Protein AF-A0A0E3ZVC6-F1 (afdb_monomer_lite)

Organism: NCBI:txid1379870

Radius of gyration: 13.77 Å; chains: 1; bounding box: 24×42×35 Å

Structure (mmCIF, N/CA/C/O backbone):
data_AF-A0A0E3ZVC6-F1
#
_entry.id   AF-A0A0E3ZVC6-F1
#
loop_
_atom_site.group_PDB
_atom_site.id
_atom_site.type_symbol
_atom_site.label_atom_id
_atom_site.label_alt_id
_atom_site.label_comp_id
_atom_site.label_asym_id
_atom_site.label_entity_id
_atom_site.label_seq_id
_atom_site.pdbx_PDB_ins_code
_atom_site.Cartn_x
_atom_site.Cartn_y
_atom_site.Cartn_z
_atom_site.occupancy
_atom_site.B_iso_or_equiv
_atom_site.auth_seq_id
_atom_site.auth_comp_id
_atom_site.auth_asym_id
_atom_site.auth_atom_id
_atom_site.pdbx_PDB_model_num
ATOM 1 N N . MET A 1 1 ? 9.663 23.847 18.662 1.00 40.56 1 MET A N 1
ATOM 2 C CA . MET A 1 1 ? 10.330 22.532 18.770 1.00 40.56 1 MET A CA 1
ATOM 3 C C . MET A 1 1 ? 9.262 21.479 18.545 1.00 40.56 1 MET A C 1
ATOM 5 O O . MET A 1 1 ? 8.154 21.659 19.031 1.00 40.56 1 MET A O 1
ATOM 9 N N . ILE A 1 2 ? 9.559 20.515 17.679 1.00 45.47 2 ILE A N 1
ATOM 10 C CA . ILE A 1 2 ? 8.619 19.610 17.009 1.00 45.47 2 ILE A CA 1
ATOM 11 C C . ILE A 1 2 ? 8.240 18.493 17.987 1.00 45.47 2 ILE A C 1
ATOM 13 O O . ILE A 1 2 ? 9.129 17.802 18.474 1.00 45.47 2 ILE A O 1
ATOM 17 N N . ALA A 1 3 ? 6.951 18.347 18.301 1.00 43.91 3 ALA A N 1
ATOM 18 C CA . ALA A 1 3 ? 6.450 17.156 18.975 1.00 43.91 3 ALA A CA 1
ATOM 19 C C . ALA A 1 3 ? 6.176 16.089 17.911 1.00 43.91 3 ALA A C 1
ATOM 21 O O . ALA A 1 3 ? 5.339 16.259 17.026 1.00 43.91 3 ALA A O 1
ATOM 22 N N . ASP A 1 4 ? 6.978 15.041 18.009 1.00 52.38 4 ASP A N 1
ATOM 23 C CA . ASP A 1 4 ? 6.977 13.793 17.267 1.00 52.38 4 ASP A CA 1
ATOM 24 C C . ASP A 1 4 ? 5.585 13.132 17.328 1.00 52.38 4 ASP A C 1
ATOM 26 O O . ASP A 1 4 ? 5.147 12.659 18.375 1.00 52.38 4 ASP A O 1
ATOM 30 N N . HIS A 1 5 ? 4.845 13.163 16.217 1.00 41.28 5 HIS A N 1
ATOM 31 C CA . HIS A 1 5 ? 3.616 12.390 16.025 1.00 41.28 5 HIS A CA 1
ATOM 32 C C . HIS A 1 5 ? 3.957 11.162 15.170 1.00 41.28 5 HIS A C 1
ATOM 34 O O . HIS A 1 5 ? 3.666 11.099 13.976 1.00 41.28 5 HIS A O 1
ATOM 40 N N . ALA A 1 6 ? 4.586 10.166 15.784 1.00 45.91 6 ALA A N 1
ATOM 41 C CA . ALA A 1 6 ? 4.370 8.780 15.385 1.00 45.91 6 ALA A CA 1
ATOM 42 C C . ALA A 1 6 ? 2.860 8.482 15.561 1.00 45.91 6 ALA A C 1
ATOM 44 O O . ALA A 1 6 ? 2.280 8.849 16.574 1.00 45.91 6 ALA A O 1
ATOM 45 N N . THR A 1 7 ? 2.092 7.854 14.677 1.00 48.22 7 THR A N 1
ATOM 46 C CA . THR A 1 7 ? 2.361 7.127 13.444 1.00 48.22 7 THR A CA 1
ATOM 47 C C . THR A 1 7 ? 0.990 6.878 12.828 1.00 48.22 7 THR A C 1
ATOM 49 O O . THR A 1 7 ? 0.168 6.199 13.430 1.00 48.22 7 THR A O 1
ATOM 52 N N . GLN A 1 8 ? 0.740 7.401 11.634 1.00 42.16 8 GLN A N 1
ATOM 53 C CA . GLN A 1 8 ? -0.239 6.844 10.699 1.00 42.16 8 GLN A CA 1
ATOM 54 C C . GLN A 1 8 ? 0.203 7.281 9.307 1.00 42.16 8 GLN A C 1
ATOM 56 O O . GLN A 1 8 ? -0.382 8.154 8.670 1.00 42.16 8 GLN A O 1
ATOM 61 N N . LYS A 1 9 ? 1.305 6.691 8.832 1.00 44.84 9 LYS A N 1
ATOM 62 C CA . LYS A 1 9 ? 1.630 6.741 7.411 1.00 44.84 9 LYS A CA 1
ATOM 63 C C . LYS A 1 9 ? 0.635 5.808 6.721 1.00 44.84 9 LYS A C 1
ATOM 65 O O . LYS A 1 9 ? 0.958 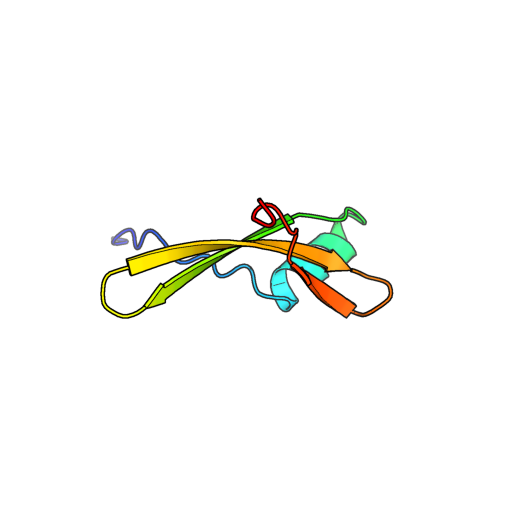4.671 6.412 1.00 44.84 9 LYS A O 1
ATOM 70 N N . ILE A 1 10 ? -0.607 6.265 6.547 1.00 48.72 10 ILE A N 1
ATOM 71 C CA . ILE A 1 10 ? -1.501 5.682 5.550 1.00 48.72 10 ILE A CA 1
ATOM 72 C C . ILE A 1 10 ? -0.834 6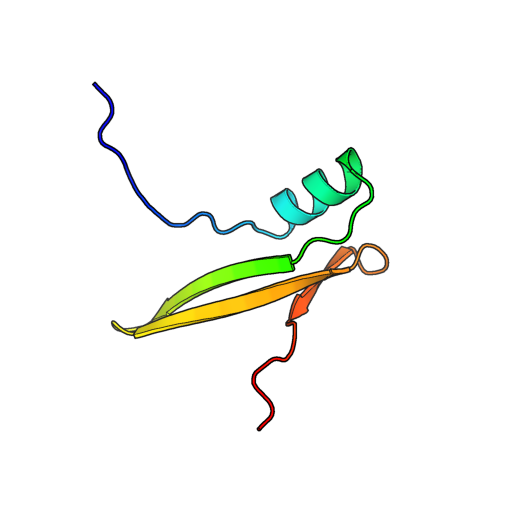.044 4.228 1.00 48.72 10 ILE A C 1
ATOM 74 O O . ILE A 1 10 ? -1.065 7.118 3.675 1.00 48.72 10 ILE A O 1
ATOM 78 N N . ILE A 1 11 ? 0.095 5.200 3.781 1.00 57.97 11 ILE A N 1
ATOM 79 C CA . ILE A 1 11 ? 0.620 5.244 2.423 1.00 57.97 11 ILE A CA 1
ATOM 80 C C . ILE A 1 11 ? -0.603 4.898 1.567 1.00 57.97 11 ILE A C 1
ATOM 82 O O . ILE A 1 11 ? -0.961 3.745 1.394 1.00 57.97 11 ILE A O 1
ATOM 86 N N . GLY A 1 12 ? -1.386 5.905 1.191 1.00 64.56 12 GLY A N 1
ATOM 87 C CA . GLY A 1 12 ? -2.571 5.702 0.368 1.00 64.56 12 GLY A CA 1
ATOM 88 C C . GLY A 1 12 ? -2.173 5.313 -1.054 1.00 64.56 12 GLY A C 1
ATOM 89 O O . GLY A 1 12 ? -0.997 5.366 -1.420 1.00 64.56 12 GLY A O 1
ATOM 90 N N . LEU A 1 13 ? -3.171 5.015 -1.890 1.00 69.38 13 LEU A N 1
ATOM 91 C CA . LEU A 1 13 ? -2.990 4.754 -3.325 1.00 69.38 13 LEU A CA 1
ATOM 92 C C . LEU A 1 13 ? -2.108 5.821 -4.004 1.00 69.38 13 LEU A C 1
ATOM 94 O O . LEU A 1 13 ? -1.247 5.483 -4.803 1.00 69.38 13 LEU A O 1
ATOM 98 N N . ASN A 1 14 ? -2.262 7.096 -3.628 1.00 72.75 14 ASN A N 1
ATOM 99 C CA . ASN A 1 14 ? -1.470 8.201 -4.179 1.00 72.75 14 ASN A CA 1
ATOM 100 C C . ASN A 1 14 ? 0.037 8.095 -3.891 1.00 72.75 14 ASN A C 1
ATOM 102 O O . ASN A 1 14 ? 0.846 8.419 -4.755 1.00 72.75 14 ASN A O 1
ATOM 106 N N . ASP A 1 15 ? 0.422 7.655 -2.691 1.00 75.19 15 ASP A N 1
ATOM 107 C CA . ASP A 1 15 ? 1.833 7.545 -2.302 1.00 75.19 15 ASP A CA 1
ATOM 108 C C . ASP A 1 15 ? 2.453 6.298 -2.953 1.00 75.19 15 ASP A C 1
ATOM 110 O O . ASP A 1 15 ? 3.543 6.358 -3.516 1.00 75.19 15 ASP A O 1
ATOM 114 N N . ALA A 1 16 ? 1.693 5.198 -2.996 1.00 76.00 16 ALA A N 1
ATOM 115 C CA . ALA A 1 16 ? 2.085 3.971 -3.681 1.00 76.00 16 ALA A CA 1
ATOM 116 C C . ALA A 1 16 ? 2.259 4.173 -5.196 1.00 76.00 16 ALA A C 1
ATOM 118 O O . ALA A 1 16 ? 3.274 3.762 -5.761 1.00 76.00 16 ALA A O 1
ATOM 119 N N . ARG A 1 17 ? 1.317 4.883 -5.833 1.00 80.19 17 ARG A N 1
ATOM 120 C CA . ARG A 1 17 ? 1.404 5.268 -7.242 1.00 80.19 17 ARG A CA 1
ATOM 121 C C . ARG A 1 17 ? 2.617 6.147 -7.493 1.00 80.19 17 ARG A C 1
ATOM 123 O O . ARG A 1 17 ? 3.396 5.850 -8.388 1.00 80.19 17 ARG A O 1
ATOM 130 N N . ARG A 1 18 ? 2.813 7.200 -6.696 1.00 81.31 18 ARG A N 1
ATOM 131 C CA . ARG A 1 18 ? 3.950 8.112 -6.854 1.00 81.31 18 ARG A CA 1
ATOM 132 C C . ARG A 1 18 ? 5.285 7.370 -6.777 1.00 81.31 18 ARG A C 1
ATOM 134 O O . ARG A 1 18 ? 6.136 7.555 -7.641 1.00 81.31 18 ARG A O 1
ATOM 141 N N . VAL A 1 19 ? 5.451 6.499 -5.783 1.00 77.81 19 VAL A N 1
ATOM 142 C CA . VAL A 1 19 ? 6.666 5.687 -5.645 1.00 77.81 19 VAL A CA 1
ATOM 143 C C . VAL A 1 19 ? 6.845 4.766 -6.851 1.00 77.81 19 VAL A C 1
ATOM 145 O O . VAL A 1 19 ? 7.943 4.715 -7.397 1.00 77.81 19 VAL A O 1
ATOM 148 N N . TYR A 1 20 ? 5.782 4.103 -7.319 1.00 80.44 20 TYR A N 1
ATOM 149 C CA . TYR A 1 20 ? 5.842 3.308 -8.546 1.00 80.44 20 TYR A CA 1
ATOM 150 C C . TYR A 1 20 ? 6.219 4.160 -9.766 1.00 80.44 20 TYR A C 1
ATOM 152 O O . TYR A 1 20 ? 7.019 3.739 -10.595 1.00 80.44 20 TYR A O 1
ATOM 160 N N . GLU A 1 21 ? 5.684 5.372 -9.898 1.00 83.31 21 GLU A N 1
ATOM 161 C CA . GLU A 1 21 ? 6.013 6.263 -11.009 1.00 83.31 21 GLU A CA 1
ATOM 162 C C . GLU A 1 21 ? 7.494 6.677 -10.993 1.00 83.31 21 GLU A C 1
ATOM 164 O O . GLU A 1 21 ? 8.107 6.687 -12.066 1.00 83.31 21 GLU A O 1
ATOM 169 N N . GLU A 1 22 ? 8.059 6.943 -9.806 1.00 86.75 22 GLU A N 1
ATOM 170 C CA . GLU A 1 22 ? 9.449 7.370 -9.586 1.00 86.75 22 GLU A CA 1
ATOM 171 C C . GLU A 1 22 ? 10.467 6.220 -9.695 1.00 86.75 22 GLU A C 1
ATOM 173 O O . GLU A 1 22 ? 11.518 6.398 -10.311 1.00 86.75 22 GLU A O 1
ATOM 178 N N . THR A 1 23 ? 10.180 5.043 -9.127 1.00 84.44 23 THR A N 1
ATOM 179 C CA . THR A 1 23 ? 11.146 3.927 -9.064 1.00 84.44 23 THR A CA 1
ATOM 180 C C . THR A 1 23 ? 10.846 2.788 -10.034 1.00 84.44 23 THR A C 1
ATOM 182 O O . THR A 1 23 ? 11.721 1.962 -10.282 1.00 84.44 23 THR A O 1
ATOM 185 N N . LYS A 1 24 ? 9.634 2.737 -10.605 1.00 80.94 24 LYS A N 1
ATOM 186 C CA . LYS A 1 24 ? 9.106 1.604 -11.393 1.00 80.94 24 LYS A CA 1
ATOM 187 C C . LYS A 1 24 ? 9.064 0.282 -10.622 1.00 80.94 24 LYS A C 1
ATOM 189 O O . LYS A 1 24 ? 8.978 -0.783 -11.229 1.00 80.94 24 LYS A O 1
ATOM 194 N N . GLU A 1 25 ? 9.075 0.340 -9.291 1.00 77.94 25 GLU A N 1
ATOM 195 C CA . GLU A 1 25 ? 9.001 -0.836 -8.426 1.00 77.94 25 GLU A CA 1
ATOM 196 C C . GLU A 1 25 ? 7.606 -0.991 -7.823 1.00 77.94 25 GLU A C 1
ATOM 198 O O . GLU A 1 25 ? 7.027 -0.044 -7.288 1.00 77.94 25 GLU A O 1
ATOM 203 N N . ILE A 1 26 ? 7.076 -2.214 -7.861 1.00 69.81 26 ILE A N 1
ATOM 204 C CA . ILE A 1 26 ? 5.852 -2.564 -7.141 1.00 69.81 26 ILE A CA 1
ATOM 205 C C . ILE A 1 26 ? 6.199 -2.668 -5.655 1.00 69.81 26 ILE A C 1
ATOM 207 O O . ILE A 1 26 ? 6.943 -3.564 -5.254 1.00 69.81 26 ILE A O 1
ATOM 211 N N . LYS A 1 27 ? 5.660 -1.760 -4.835 1.00 69.69 27 LYS A N 1
ATOM 212 C CA . LYS A 1 27 ? 5.816 -1.808 -3.377 1.00 69.69 27 LYS A CA 1
ATOM 213 C C . LYS A 1 27 ? 4.545 -2.269 -2.683 1.00 69.69 27 LYS A C 1
ATOM 215 O O . LYS A 1 27 ? 3.427 -1.973 -3.112 1.00 69.69 27 LYS A O 1
ATOM 220 N N . THR A 1 28 ? 4.757 -2.989 -1.590 1.00 77.88 28 THR A N 1
ATOM 221 C CA . THR A 1 28 ? 3.731 -3.291 -0.605 1.00 77.88 28 THR A CA 1
ATOM 222 C C . THR A 1 28 ? 3.544 -2.107 0.335 1.00 77.88 28 THR A C 1
ATOM 224 O O . THR A 1 28 ? 4.448 -1.311 0.594 1.00 77.88 28 THR A O 1
ATOM 227 N N . VAL A 1 29 ? 2.313 -1.966 0.791 1.00 75.88 29 VAL A N 1
ATOM 228 C CA . VAL A 1 29 ? 1.758 -0.805 1.456 1.00 75.88 29 VA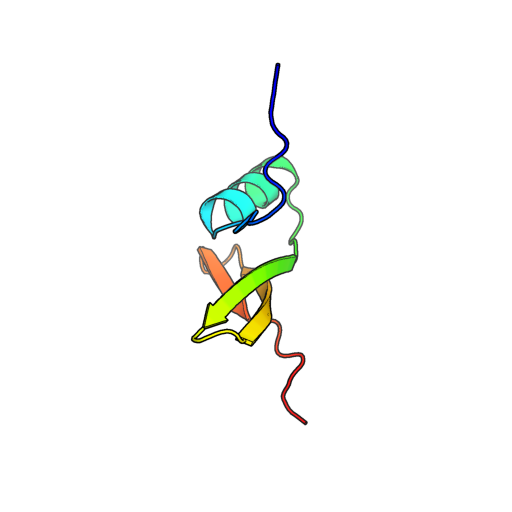L A CA 1
ATOM 229 C C . VAL A 1 29 ? 1.024 -1.318 2.681 1.00 75.88 29 VAL A C 1
ATOM 231 O O . VAL A 1 29 ? 0.032 -2.032 2.563 1.00 75.88 29 VAL A O 1
ATOM 234 N N . GLU A 1 30 ? 1.507 -0.968 3.865 1.00 76.94 30 GLU A N 1
ATOM 235 C CA . GLU A 1 30 ? 0.875 -1.374 5.117 1.00 76.94 30 GLU A CA 1
ATOM 236 C C . GLU A 1 30 ? -0.141 -0.316 5.553 1.00 76.94 30 GLU A C 1
ATOM 238 O O . GLU A 1 30 ? 0.197 0.834 5.835 1.00 76.94 30 GLU A O 1
ATOM 243 N N . VAL A 1 31 ? -1.408 -0.707 5.609 1.00 75.56 31 VAL A N 1
ATOM 244 C CA . VAL A 1 31 ? -2.520 0.128 6.052 1.00 75.56 31 VAL A CA 1
ATOM 245 C C . VAL A 1 31 ? -2.964 -0.359 7.420 1.00 75.56 31 VAL A C 1
ATOM 247 O O . VAL A 1 31 ? -3.539 -1.436 7.560 1.00 75.56 31 VAL A O 1
ATOM 250 N N . GLN A 1 32 ? -2.720 0.451 8.444 1.00 75.19 32 GLN A N 1
ATOM 251 C CA . GLN A 1 32 ? -3.202 0.176 9.790 1.00 75.19 32 GLN A CA 1
ATOM 252 C C . GLN A 1 32 ? -4.584 0.803 9.995 1.00 75.19 32 GLN A C 1
AT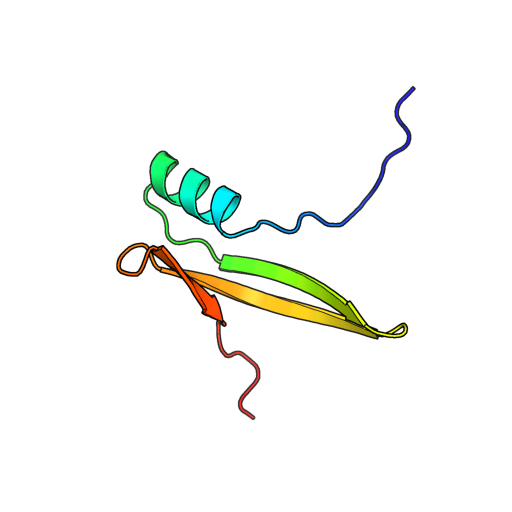OM 254 O O . GLN A 1 32 ? -4.741 2.023 9.959 1.00 75.19 32 GLN A O 1
ATOM 259 N N . VAL A 1 33 ? -5.591 -0.035 10.225 1.00 79.38 33 VAL A N 1
ATOM 260 C CA . VAL A 1 33 ? -6.967 0.372 10.509 1.00 79.38 33 VAL A CA 1
ATOM 261 C C . VAL A 1 33 ? -7.222 0.238 12.006 1.00 79.38 33 VAL A C 1
ATOM 263 O O . VAL A 1 33 ? -7.102 -0.844 12.578 1.00 79.38 33 VAL A O 1
ATOM 266 N N . LEU A 1 34 ? -7.613 1.341 12.640 1.00 79.62 34 LEU A N 1
ATOM 267 C CA . LEU A 1 34 ? -8.038 1.364 14.038 1.00 79.62 34 LEU A CA 1
ATOM 268 C C . LEU A 1 34 ? -9.569 1.298 14.095 1.00 79.62 34 LEU A C 1
ATOM 270 O O . LEU A 1 34 ? -10.244 2.231 13.661 1.00 79.62 34 LEU A O 1
ATOM 274 N N . LYS A 1 35 ? -10.139 0.217 14.637 1.00 76.06 35 LYS A N 1
ATOM 275 C CA . LYS A 1 35 ? -11.593 0.063 14.808 1.00 76.06 35 LYS A CA 1
ATOM 276 C C . LYS A 1 35 ? -11.926 -0.350 16.238 1.00 76.06 35 LYS A C 1
ATOM 278 O O . LYS A 1 35 ? -11.614 -1.457 16.662 1.00 76.06 35 LYS A O 1
ATOM 283 N N . GLY A 1 36 ? -12.582 0.548 16.978 1.00 70.75 36 GLY A N 1
ATOM 284 C CA . GLY A 1 36 ? -13.142 0.252 18.305 1.00 70.75 36 GLY A CA 1
ATOM 285 C C . GLY A 1 36 ? -12.120 -0.216 19.348 1.00 70.75 36 GLY A C 1
ATOM 286 O O . GLY A 1 36 ? -12.438 -1.087 20.147 1.00 70.75 36 GLY 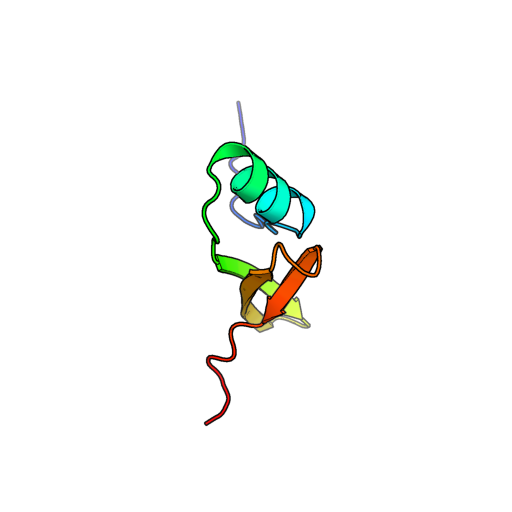A O 1
ATOM 287 N N . GLY A 1 37 ? -10.892 0.313 19.315 1.00 78.56 37 GLY A N 1
ATOM 288 C CA . GLY A 1 37 ? -9.806 -0.093 20.218 1.00 78.56 37 GLY A CA 1
ATOM 289 C C . GLY A 1 37 ? -8.957 -1.265 19.717 1.00 78.56 37 GLY A C 1
ATOM 290 O O . GLY A 1 37 ? -7.960 -1.593 20.350 1.00 78.56 37 GLY A O 1
ATOM 291 N N . ASN A 1 38 ? -9.300 -1.855 18.568 1.00 72.75 38 ASN A N 1
ATOM 292 C CA . ASN A 1 38 ? -8.478 -2.852 17.892 1.00 72.75 38 ASN A CA 1
ATOM 293 C C . ASN A 1 38 ? -7.687 -2.210 16.746 1.00 72.75 38 ASN A C 1
ATOM 295 O O . ASN A 1 38 ? -8.238 -1.411 15.985 1.00 72.75 38 ASN A O 1
ATOM 299 N N . SER A 1 39 ? -6.409 -2.571 16.623 1.00 81.31 39 SER A N 1
ATOM 300 C CA . SER A 1 39 ? -5.551 -2.185 15.502 1.00 81.31 39 SER A CA 1
ATOM 301 C C . SER A 1 39 ? -5.348 -3.393 14.600 1.00 81.31 39 SER A C 1
ATOM 303 O O . SER A 1 39 ? -4.871 -4.427 15.063 1.00 81.31 39 SER A O 1
ATOM 305 N N . GLN A 1 40 ? -5.727 -3.273 13.331 1.00 79.50 40 GLN A N 1
ATOM 306 C CA . GLN A 1 40 ? -5.498 -4.306 12.330 1.00 79.50 40 GLN A CA 1
ATOM 307 C C . GLN A 1 40 ? -4.662 -3.731 11.194 1.00 79.50 40 GLN A C 1
ATOM 309 O O . GLN A 1 40 ? -5.042 -2.741 10.572 1.00 79.50 40 GLN A O 1
ATOM 314 N N . THR A 1 41 ? -3.513 -4.348 10.938 1.00 80.81 41 THR A N 1
ATOM 315 C CA . THR A 1 41 ? -2.650 -3.996 9.811 1.00 80.81 41 THR A CA 1
ATOM 316 C C . THR A 1 41 ? -3.022 -4.856 8.612 1.00 80.81 41 THR A C 1
ATOM 318 O O . THR A 1 41 ? -3.131 -6.074 8.727 1.00 80.81 41 THR A O 1
ATOM 321 N N . PHE A 1 42 ? -3.210 -4.215 7.467 1.00 79.56 42 PHE A N 1
ATOM 322 C CA . PHE A 1 42 ? -3.485 -4.841 6.184 1.00 79.56 42 PHE A CA 1
ATOM 323 C C . PHE A 1 42 ? -2.352 -4.513 5.227 1.00 79.56 42 PHE A C 1
ATOM 325 O O . PHE A 1 42 ? -1.968 -3.353 5.103 1.00 79.56 42 PHE A O 1
ATOM 332 N N . VAL A 1 43 ? -1.833 -5.517 4.534 1.00 82.50 43 VAL A N 1
ATOM 333 C CA . VAL A 1 43 ? -0.820 -5.316 3.501 1.00 82.50 43 VAL A CA 1
ATOM 334 C C . VAL A 1 43 ? -1.534 -5.241 2.160 1.00 82.50 43 VAL A C 1
ATOM 336 O O . VAL A 1 43 ? -2.353 -6.098 1.842 1.00 82.50 43 VAL A O 1
ATOM 339 N N . TYR A 1 44 ? -1.243 -4.211 1.379 1.00 81.88 44 TYR A N 1
ATOM 340 C CA . TYR A 1 44 ? -1.728 -4.045 0.016 1.00 81.88 44 TYR A CA 1
ATOM 341 C C . TYR A 1 44 ? -0.546 -3.932 -0.932 1.00 81.88 44 TYR A C 1
ATOM 343 O O . TYR A 1 44 ? 0.444 -3.280 -0.628 1.00 81.88 44 TYR A O 1
ATOM 351 N N . ARG A 1 45 ? -0.657 -4.511 -2.115 1.00 84.56 45 ARG A N 1
ATOM 352 C CA . ARG A 1 45 ? 0.281 -4.336 -3.213 1.00 84.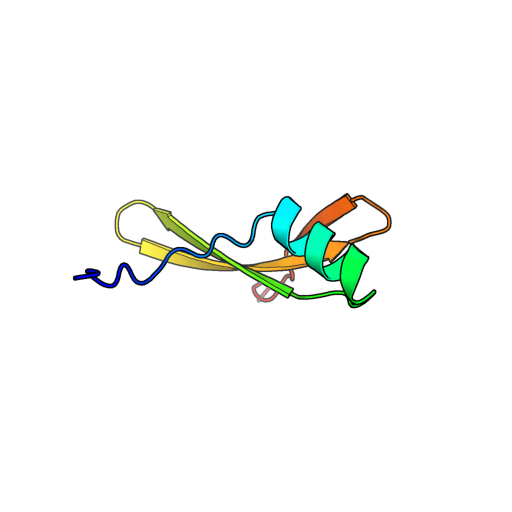56 45 ARG A CA 1
ATOM 353 C C . ARG A 1 45 ? -0.311 -3.365 -4.226 1.00 84.56 45 ARG A C 1
ATOM 355 O O . ARG A 1 45 ? -1.471 -3.507 -4.609 1.00 84.56 45 ARG A O 1
ATOM 362 N N . TYR A 1 46 ? 0.479 -2.395 -4.674 1.00 83.44 46 TYR A N 1
ATOM 363 C CA . TYR A 1 46 ? 0.064 -1.521 -5.767 1.00 83.44 46 TYR A CA 1
ATOM 364 C C . TYR A 1 46 ? 0.105 -2.256 -7.110 1.00 83.44 46 TYR A C 1
ATOM 366 O O . TYR A 1 46 ? 1.138 -2.805 -7.490 1.00 83.44 46 TYR A O 1
ATOM 374 N N . ASP A 1 47 ? -1.022 -2.261 -7.812 1.00 85.31 47 ASP A N 1
ATOM 375 C CA . ASP A 1 47 ? -1.177 -2.801 -9.155 1.00 85.31 47 ASP A CA 1
ATOM 376 C C . ASP A 1 47 ? -1.197 -1.647 -10.170 1.00 85.31 47 ASP A C 1
ATOM 378 O O . ASP A 1 47 ? -2.172 -0.891 -10.218 1.00 85.31 47 ASP A O 1
ATOM 382 N N . PRO A 1 48 ? -0.127 -1.469 -10.965 1.00 82.62 48 PRO A N 1
ATOM 383 C CA . PRO A 1 48 ? -0.044 -0.386 -11.940 1.00 82.62 48 PRO A CA 1
ATOM 384 C C . PRO A 1 48 ? -0.925 -0.609 -13.172 1.00 82.62 48 PRO A C 1
ATOM 386 O O . PRO A 1 48 ? -1.233 0.354 -13.867 1.00 82.62 48 PRO A O 1
ATOM 389 N N . GLU A 1 49 ? -1.316 -1.854 -13.462 1.00 86.50 49 GLU A N 1
ATOM 390 C CA . GLU A 1 49 ? -2.175 -2.182 -14.606 1.00 86.50 49 GLU A CA 1
ATOM 391 C C . GLU A 1 49 ? -3.611 -1.696 -14.374 1.00 86.50 49 GLU A C 1
ATOM 393 O O . GLU A 1 49 ? -4.253 -1.183 -15.290 1.00 86.50 49 GLU A O 1
ATOM 398 N N . SER A 1 50 ? -4.085 -1.802 -13.132 1.00 84.00 50 SER A N 1
ATOM 399 C CA . SER A 1 50 ? -5.437 -1.420 -12.715 1.00 84.00 50 SER A CA 1
ATOM 400 C C . SER A 1 50 ? -5.489 -0.116 -11.904 1.00 84.00 50 SER A C 1
ATOM 402 O O . SER A 1 50 ? -6.561 0.237 -11.410 1.00 84.00 50 SER A O 1
ATOM 404 N N . ASP A 1 51 ? -4.351 0.567 -11.710 1.00 80.88 51 ASP A N 1
ATOM 405 C CA . ASP A 1 51 ? -4.183 1.752 -10.838 1.00 80.88 51 ASP A CA 1
ATOM 406 C C . ASP A 1 51 ? -4.845 1.555 -9.458 1.00 80.88 51 ASP A C 1
ATOM 408 O O . ASP A 1 51 ? -5.588 2.398 -8.958 1.00 80.88 51 ASP A O 1
ATOM 412 N N . SER A 1 52 ? -4.652 0.376 -8.859 1.00 82.06 52 SER A N 1
ATOM 413 C CA . SER A 1 52 ? -5.418 -0.069 -7.687 1.00 82.06 52 SER A CA 1
ATOM 414 C C . SER A 1 52 ? -4.534 -0.707 -6.618 1.00 82.06 52 SER A C 1
ATOM 416 O O . SER A 1 52 ? -3.479 -1.264 -6.902 1.00 82.06 52 SER A O 1
ATOM 418 N N . LEU A 1 53 ? -4.972 -0.648 -5.356 1.00 82.44 53 LEU A N 1
ATOM 419 C CA . LEU A 1 53 ? -4.349 -1.388 -4.257 1.00 82.44 53 LEU A CA 1
ATOM 420 C C . LEU A 1 53 ? -5.023 -2.755 -4.125 1.00 82.44 53 LEU A C 1
ATOM 422 O O . LEU A 1 53 ? -6.199 -2.841 -3.776 1.00 82.44 53 LEU A O 1
ATOM 426 N N . ILE A 1 54 ? -4.270 -3.820 -4.378 1.00 85.19 54 ILE A N 1
ATOM 427 C CA . ILE A 1 54 ? -4.736 -5.196 -4.221 1.00 85.19 54 ILE A CA 1
ATOM 428 C C . ILE A 1 54 ? -4.317 -5.676 -2.830 1.00 85.19 54 ILE A C 1
ATOM 430 O O . ILE A 1 54 ? -3.127 -5.614 -2.528 1.00 85.19 54 ILE A O 1
ATOM 434 N N . PRO A 1 55 ? -5.236 -6.135 -1.963 1.00 82.56 55 PRO A N 1
ATOM 435 C CA . PRO A 1 55 ? -4.849 -6.704 -0.679 1.00 82.56 55 PRO A CA 1
ATOM 436 C C . PRO A 1 55 ? -3.924 -7.895 -0.919 1.00 82.56 55 PRO A C 1
ATOM 438 O O . PRO A 1 55 ? -4.241 -8.803 -1.689 1.00 82.56 55 PRO A O 1
ATOM 441 N N . GLU A 1 56 ? -2.760 -7.876 -0.284 1.00 79.94 56 GLU A N 1
ATOM 442 C CA . GLU A 1 56 ? -1.884 -9.031 -0.264 1.00 79.94 56 GLU A CA 1
ATOM 443 C C . GLU A 1 56 ? -2.473 -9.995 0.767 1.00 79.94 56 GLU A C 1
ATOM 445 O O . GLU A 1 56 ? -2.375 -9.791 1.979 1.00 79.94 56 GLU A O 1
ATOM 450 N N . ASP A 1 57 ? -3.211 -10.982 0.265 1.00 65.31 57 ASP A N 1
ATOM 451 C CA . ASP A 1 57 ? -3.968 -11.945 1.057 1.00 65.31 57 ASP A CA 1
ATOM 452 C C . ASP A 1 57 ? -3.012 -12.842 1.864 1.00 65.31 57 ASP A C 1
ATOM 454 O O . ASP A 1 57 ? -2.623 -13.929 1.447 1.00 65.31 57 ASP A O 1
ATOM 458 N N . SER A 1 58 ? -2.569 -12.352 3.022 1.00 52.78 58 SER A N 1
ATOM 459 C CA . SER A 1 58 ? -1.810 -13.129 4.011 1.00 52.78 58 SER A CA 1
ATOM 460 C C . SER A 1 58 ? -2.701 -13.681 5.133 1.00 52.78 58 SER A C 1
ATOM 462 O O . SER A 1 58 ? -2.191 -14.047 6.188 1.00 52.78 58 SER A O 1
ATOM 464 N N . HIS A 1 59 ? -4.026 -13.754 4.942 1.00 54.44 59 HIS A N 1
ATOM 465 C CA . HIS A 1 59 ? -4.962 -14.204 5.984 1.00 54.44 59 HIS A CA 1
ATOM 466 C C . HIS A 1 59 ? -6.088 -15.148 5.509 1.00 54.44 59 HIS A C 1
ATOM 468 O O . HIS A 1 59 ? -7.087 -15.295 6.210 1.00 54.44 59 HIS A O 1
ATOM 474 N N . LEU A 1 60 ? -5.920 -15.877 4.399 1.00 45.28 60 LEU A N 1
ATOM 475 C CA . LEU A 1 60 ? -6.690 -17.106 4.152 1.00 45.28 60 LEU A CA 1
ATOM 476 C C . LEU A 1 60 ? -5.976 -18.334 4.754 1.00 45.28 60 LEU A C 1
ATOM 478 O O . LEU A 1 60 ? -5.341 -19.115 4.044 1.00 45.28 60 LEU A O 1
ATOM 482 N N . LYS A 1 61 ? -6.078 -18.519 6.075 1.00 39.25 61 LYS A N 1
ATOM 483 C CA . LYS A 1 61 ? -5.992 -19.844 6.712 1.00 39.25 61 LYS A CA 1
ATOM 484 C C . LYS A 1 61 ? -6.731 -19.890 8.040 1.00 39.25 61 LYS A C 1
ATOM 486 O O . LYS A 1 61 ? -6.564 -18.943 8.837 1.00 39.25 61 LYS A O 1
#

pLDDT: mean 70.86, std 14.68, range [39.25, 86.75]

Sequence (61 aa):
MIADHATQKIIGLNDARRVYEETKEIKTVEVQVLKGGNSQTFVYRYDPESDSLIPEDSHLK

Secondary structure (DSSP, 8-state):
------------HHHHHHHHHHH----EEEEEEEETTEEEEEEEEEETTTTEEEE------

Foldseek 3Di:
DDDDDDDAPQCDLVNQVVCCVVPVDWDKGWHWDDDPNDTDIWIWIQDPVVSDTHTPPPPPD